Protein AF-A0A1V4DG07-F1 (afdb_monomer_lite)

Structure (mmCIF, N/CA/C/O backbone):
data_AF-A0A1V4DG07-F1
#
_entry.id   AF-A0A1V4DG07-F1
#
loop_
_atom_site.group_PDB
_atom_site.id
_atom_site.type_symbol
_atom_site.label_atom_id
_atom_site.label_alt_id
_atom_site.label_comp_id
_atom_site.label_asym_id
_atom_site.label_entity_id
_atom_site.label_seq_id
_atom_site.pdbx_PDB_ins_code
_atom_site.Cartn_x
_atom_site.Cartn_y
_atom_site.Cartn_z
_atom_site.occupancy
_atom_site.B_iso_or_equiv
_atom_site.auth_seq_id
_atom_site.auth_comp_id
_atom_site.auth_asym_id
_atom_site.auth_atom_id
_atom_site.pdbx_PDB_model_num
ATOM 1 N N . MET A 1 1 ? -14.907 -7.264 11.188 1.00 63.88 1 MET A N 1
ATOM 2 C CA . MET A 1 1 ? -14.166 -6.086 11.716 1.00 63.88 1 MET A CA 1
ATOM 3 C C . MET A 1 1 ? -12.711 -6.348 12.116 1.00 63.88 1 MET A C 1
ATOM 5 O O . MET A 1 1 ? -11.818 -5.855 11.440 1.00 63.88 1 MET A O 1
ATOM 9 N N . LYS A 1 2 ? -12.408 -7.077 13.212 1.00 70.38 2 LYS A N 1
ATOM 10 C CA . LYS A 1 2 ? -11.002 -7.304 13.634 1.00 70.38 2 LYS A CA 1
ATOM 11 C C . LYS A 1 2 ? -10.186 -8.034 12.560 1.00 70.38 2 LYS A C 1
ATOM 13 O O . LYS A 1 2 ? -9.055 -7.637 12.318 1.00 70.38 2 LYS A O 1
ATOM 18 N N . SER A 1 3 ? -10.772 -9.053 11.930 1.00 82.81 3 SER A N 1
ATOM 19 C CA . SER A 1 3 ? -10.177 -9.803 10.818 1.00 82.81 3 SER A CA 1
ATOM 20 C C . SER A 1 3 ? -9.925 -8.917 9.598 1.00 82.81 3 SER A C 1
ATOM 22 O O . SER A 1 3 ? -8.799 -8.878 9.126 1.00 82.81 3 SER A O 1
ATOM 24 N N . GLU A 1 4 ? -10.925 -8.152 9.152 1.00 87.00 4 GLU A N 1
ATOM 25 C CA . GLU A 1 4 ? -10.823 -7.229 8.006 1.00 87.00 4 GLU A CA 1
ATOM 26 C C . GLU A 1 4 ? -9.707 -6.197 8.172 1.00 87.00 4 GLU A C 1
ATOM 28 O O . GLU A 1 4 ? -8.925 -5.984 7.255 1.00 87.00 4 GLU A O 1
ATOM 33 N N . TYR A 1 5 ? -9.561 -5.608 9.363 1.00 92.94 5 TYR A N 1
ATOM 34 C CA . TYR A 1 5 ? -8.452 -4.693 9.643 1.00 92.94 5 TYR A CA 1
ATOM 35 C C . TYR A 1 5 ? -7.084 -5.350 9.398 1.00 92.94 5 TYR A C 1
ATOM 37 O O . TYR A 1 5 ? -6.208 -4.762 8.767 1.00 92.94 5 TYR A O 1
ATOM 45 N N . PHE A 1 6 ? -6.897 -6.585 9.874 1.00 93.06 6 PHE A N 1
ATOM 46 C CA . PHE A 1 6 ? -5.656 -7.325 9.645 1.00 93.06 6 PHE A CA 1
ATOM 47 C C . PHE A 1 6 ? -5.517 -7.808 8.197 1.00 93.06 6 PHE A C 1
ATOM 49 O O . PHE A 1 6 ? -4.395 -7.859 7.705 1.00 93.06 6 PHE A O 1
ATOM 56 N N . GLN A 1 7 ? -6.620 -8.099 7.499 1.00 94.06 7 GLN A N 1
ATOM 57 C CA . GLN A 1 7 ? -6.617 -8.411 6.067 1.00 94.06 7 GLN A CA 1
ATOM 58 C C . GLN A 1 7 ? -6.153 -7.210 5.239 1.00 94.06 7 GLN A C 1
ATOM 60 O O . GLN A 1 7 ? -5.290 -7.382 4.386 1.00 94.06 7 GLN A O 1
ATOM 65 N N . ILE A 1 8 ? -6.635 -5.997 5.539 1.00 95.38 8 ILE A N 1
ATOM 66 C CA . ILE A 1 8 ? -6.165 -4.758 4.898 1.00 95.38 8 ILE A CA 1
ATOM 67 C C . ILE A 1 8 ? -4.659 -4.604 5.113 1.00 95.38 8 ILE A C 1
ATOM 69 O O . ILE A 1 8 ? -3.927 -4.407 4.151 1.00 95.38 8 ILE A O 1
ATOM 73 N N . ILE A 1 9 ? -4.172 -4.745 6.352 1.00 96.06 9 ILE A N 1
ATOM 74 C CA . ILE A 1 9 ? -2.732 -4.630 6.639 1.00 96.06 9 ILE A CA 1
ATOM 75 C C . ILE A 1 9 ? -1.930 -5.697 5.890 1.00 96.06 9 ILE A C 1
ATOM 77 O O . ILE A 1 9 ? -0.897 -5.384 5.306 1.00 96.06 9 ILE A O 1
ATOM 81 N N . PHE A 1 10 ? -2.393 -6.946 5.896 1.00 95.88 10 PHE A N 1
ATOM 82 C CA . PHE A 1 10 ? -1.723 -8.046 5.211 1.00 95.88 10 PHE A CA 1
ATOM 83 C C . PHE A 1 10 ? -1.643 -7.809 3.698 1.00 95.88 10 PHE A C 1
ATOM 85 O O . PHE A 1 10 ? -0.561 -7.919 3.122 1.00 95.88 10 PHE A O 1
ATOM 92 N N . LEU A 1 11 ? -2.756 -7.420 3.067 1.00 95.69 11 LEU A N 1
ATOM 93 C CA . LEU A 1 11 ? -2.799 -7.089 1.643 1.00 95.69 11 LEU A CA 1
ATOM 94 C C . LEU A 1 11 ? -1.905 -5.891 1.318 1.00 95.69 11 LEU A C 1
ATOM 96 O O . LEU A 1 11 ? -1.203 -5.927 0.314 1.00 95.69 11 LEU A O 1
ATOM 100 N N . THR A 1 12 ? -1.859 -4.873 2.179 1.00 96.44 12 THR A N 1
ATOM 101 C CA . THR A 1 12 ? -0.953 -3.727 2.021 1.00 96.44 12 THR A CA 1
ATOM 102 C C . THR A 1 12 ? 0.514 -4.142 2.118 1.00 96.44 12 THR A C 1
ATOM 104 O O . THR A 1 12 ? 1.319 -3.697 1.307 1.00 96.44 12 THR A O 1
ATOM 107 N N . ILE A 1 13 ? 0.885 -5.016 3.060 1.00 96.50 13 ILE A N 1
ATOM 108 C CA . ILE A 1 13 ? 2.255 -5.548 3.167 1.00 96.50 13 ILE A CA 1
ATOM 109 C C . ILE A 1 13 ? 2.621 -6.332 1.905 1.00 96.50 13 ILE A C 1
ATOM 111 O O . ILE A 1 13 ? 3.699 -6.126 1.349 1.00 96.50 13 ILE A O 1
ATOM 115 N N . LEU A 1 14 ? 1.721 -7.196 1.430 1.00 96.00 14 LEU A N 1
ATOM 116 C CA . LEU A 1 14 ? 1.927 -7.965 0.207 1.00 96.00 14 LEU A CA 1
ATOM 117 C C . LEU A 1 14 ? 2.047 -7.048 -1.017 1.00 96.00 14 LEU A C 1
ATOM 119 O O . LEU A 1 14 ? 2.955 -7.222 -1.822 1.00 96.00 14 LEU A O 1
ATOM 123 N N . TYR A 1 15 ? 1.186 -6.035 -1.126 1.00 94.94 15 TYR A N 1
ATOM 124 C CA . TYR A 1 15 ? 1.252 -5.029 -2.185 1.00 94.94 15 TYR A CA 1
ATOM 125 C C . TYR A 1 15 ? 2.599 -4.315 -2.185 1.00 94.94 15 TYR A C 1
ATOM 127 O O . TYR A 1 15 ? 3.227 -4.153 -3.226 1.00 94.94 15 TYR A O 1
ATOM 135 N N . ASN A 1 16 ? 3.077 -3.952 -0.998 1.00 95.06 16 ASN A N 1
ATOM 136 C CA . ASN A 1 16 ? 4.340 -3.259 -0.834 1.00 95.06 16 ASN A CA 1
ATOM 137 C C . ASN A 1 16 ? 5.546 -4.135 -1.225 1.00 95.06 16 ASN A C 1
ATOM 139 O O . ASN A 1 16 ? 6.492 -3.643 -1.833 1.00 95.06 16 ASN A O 1
ATOM 143 N N . LEU A 1 17 ? 5.493 -5.444 -0.946 1.00 94.62 17 LEU A N 1
ATOM 144 C CA . LEU A 1 17 ? 6.495 -6.406 -1.423 1.00 94.62 17 LEU A CA 1
ATOM 145 C C . LEU A 1 17 ? 6.494 -6.520 -2.950 1.00 94.62 17 LEU A C 1
ATOM 147 O O . LEU A 1 17 ? 7.558 -6.473 -3.559 1.00 94.62 17 LEU A O 1
ATOM 151 N N . ILE A 1 18 ? 5.315 -6.619 -3.571 1.00 92.31 18 ILE A N 1
ATOM 152 C CA . ILE A 1 18 ? 5.180 -6.648 -5.035 1.00 92.31 18 ILE A CA 1
ATOM 153 C C . ILE A 1 18 ? 5.758 -5.370 -5.646 1.00 92.31 18 ILE A C 1
ATOM 155 O O . ILE A 1 18 ? 6.524 -5.442 -6.603 1.00 92.31 18 ILE A O 1
ATOM 159 N N . TYR A 1 19 ? 5.430 -4.209 -5.079 1.00 90.25 19 TYR A N 1
ATOM 160 C CA . TYR A 1 19 ? 5.909 -2.921 -5.572 1.00 90.25 19 TYR A CA 1
ATOM 161 C C . TYR A 1 19 ? 7.427 -2.767 -5.403 1.00 90.25 19 TYR A C 1
ATOM 163 O O . TYR A 1 19 ? 8.104 -2.261 -6.295 1.00 90.25 19 TYR A O 1
ATOM 171 N N . LEU A 1 20 ? 7.989 -3.259 -4.294 1.00 91.12 20 LEU A N 1
ATOM 172 C CA . LEU A 1 20 ? 9.436 -3.311 -4.089 1.00 91.12 20 LEU A CA 1
ATOM 173 C C . LEU A 1 20 ? 10.118 -4.223 -5.116 1.00 91.12 20 LEU A C 1
ATOM 175 O O . LEU A 1 20 ? 11.123 -3.828 -5.702 1.00 91.12 20 LEU A O 1
ATOM 179 N N . CYS A 1 21 ? 9.567 -5.413 -5.372 1.00 88.69 21 CYS A N 1
ATOM 180 C CA . CYS A 1 21 ? 10.057 -6.283 -6.438 1.00 88.69 21 CYS A CA 1
ATOM 181 C C . CYS A 1 21 ? 10.008 -5.564 -7.790 1.00 88.69 21 CYS A C 1
ATOM 183 O O . CYS A 1 21 ? 11.010 -5.559 -8.497 1.00 88.69 21 CYS A O 1
ATOM 185 N N . ALA A 1 22 ? 8.903 -4.890 -8.114 1.00 86.62 22 ALA A N 1
ATOM 186 C CA . ALA A 1 22 ? 8.773 -4.133 -9.354 1.00 86.62 22 ALA A CA 1
ATOM 187 C C . ALA A 1 22 ? 9.861 -3.053 -9.497 1.00 86.62 22 ALA A C 1
ATOM 189 O O . ALA A 1 22 ? 10.451 -2.934 -10.565 1.00 86.62 22 ALA A O 1
ATOM 190 N N . LEU A 1 23 ? 10.186 -2.324 -8.423 1.00 84.38 23 LEU A N 1
ATOM 191 C CA . LEU A 1 23 ? 11.276 -1.339 -8.408 1.00 84.38 23 LEU A CA 1
ATOM 192 C C . LEU A 1 23 ? 12.657 -1.980 -8.628 1.00 84.38 23 LEU A C 1
ATOM 194 O O . LEU A 1 23 ? 13.460 -1.480 -9.417 1.00 84.38 23 LEU A O 1
ATOM 198 N N . ILE A 1 24 ? 12.921 -3.116 -7.977 1.00 83.25 24 ILE A N 1
ATOM 199 C CA . ILE A 1 24 ? 14.178 -3.862 -8.143 1.00 83.25 24 ILE A CA 1
ATOM 200 C C . ILE A 1 24 ? 14.314 -4.358 -9.587 1.00 83.25 24 ILE A C 1
ATOM 202 O O . ILE A 1 24 ? 15.367 -4.205 -10.197 1.00 83.25 24 ILE A O 1
ATOM 206 N N . PHE A 1 25 ? 13.248 -4.903 -10.175 1.00 79.81 25 PHE A N 1
ATOM 207 C CA . PHE A 1 25 ? 13.280 -5.354 -11.565 1.00 79.81 25 PHE A CA 1
ATOM 208 C C . PHE A 1 25 ? 13.346 -4.186 -12.556 1.00 79.81 25 PHE A C 1
ATOM 210 O O . PHE A 1 25 ? 14.020 -4.312 -13.575 1.00 79.81 25 PHE A O 1
ATOM 217 N N . ALA A 1 26 ? 12.743 -3.033 -12.249 1.00 75.56 26 ALA A N 1
ATOM 218 C CA . ALA A 1 26 ? 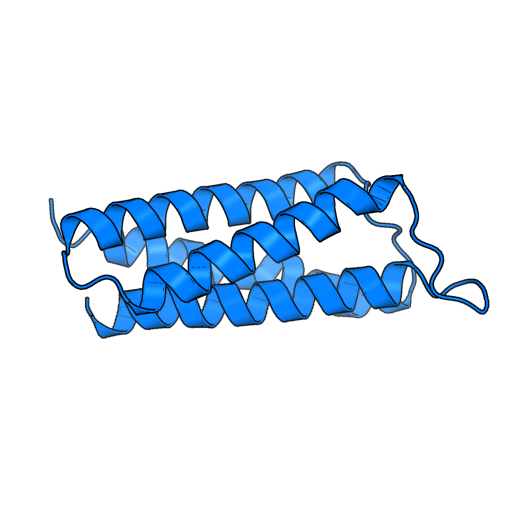12.791 -1.830 -13.084 1.00 75.56 26 ALA A CA 1
ATOM 219 C C . ALA A 1 26 ? 14.199 -1.208 -13.204 1.00 75.56 26 ALA A C 1
ATOM 221 O O . ALA A 1 26 ? 14.473 -0.514 -14.181 1.00 75.56 26 ALA A O 1
ATOM 222 N N . THR A 1 27 ? 15.108 -1.455 -12.252 1.00 68.75 27 THR A N 1
ATOM 223 C CA . THR A 1 27 ? 16.502 -0.954 -12.295 1.00 68.75 27 THR A CA 1
ATOM 224 C C . THR A 1 27 ? 17.467 -1.841 -13.100 1.00 68.75 27 THR A C 1
ATOM 226 O O . THR A 1 27 ? 18.575 -1.411 -13.409 1.00 68.75 27 THR A O 1
ATOM 229 N N . GLY A 1 28 ? 17.064 -3.057 -13.489 1.00 53.91 28 GLY A N 1
ATOM 230 C CA . GLY A 1 28 ? 17.973 -4.129 -13.924 1.00 53.91 28 GLY A CA 1
ATOM 231 C C . GLY A 1 28 ? 18.438 -4.171 -15.390 1.00 53.91 28 GLY A C 1
ATOM 232 O O . GLY A 1 28 ? 18.766 -5.260 -15.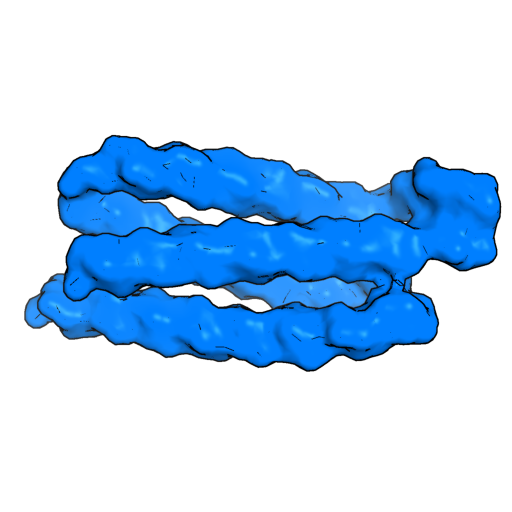851 1.00 53.91 28 GLY A O 1
ATOM 233 N N . HIS A 1 29 ? 18.463 -3.068 -16.151 1.00 51.69 29 HIS A N 1
ATOM 234 C CA . HIS A 1 29 ? 18.946 -3.113 -17.552 1.00 51.69 29 HIS A CA 1
ATOM 235 C C . HIS A 1 29 ? 20.480 -2.978 -17.697 1.00 51.69 29 HIS A C 1
ATOM 237 O O . HIS A 1 29 ? 21.029 -3.284 -18.750 1.00 51.69 29 HIS A O 1
ATOM 243 N N . GLU A 1 30 ? 21.191 -2.590 -16.635 1.00 47.47 30 GLU A N 1
ATOM 244 C CA . GLU A 1 30 ? 22.660 -2.533 -16.583 1.00 47.47 30 GLU A CA 1
ATOM 245 C C . GLU A 1 30 ? 23.157 -3.373 -15.389 1.00 47.47 30 GLU A C 1
ATOM 247 O O . GLU A 1 30 ? 22.472 -3.477 -14.373 1.00 47.47 30 GLU A O 1
ATOM 252 N N . ILE A 1 31 ? 24.328 -4.014 -15.494 1.00 40.22 31 ILE A N 1
ATOM 253 C CA . ILE A 1 31 ? 24.911 -4.847 -14.425 1.00 40.22 31 ILE A CA 1
ATOM 254 C C . ILE A 1 31 ? 25.206 -3.963 -13.196 1.00 40.22 31 ILE A C 1
ATOM 256 O O . ILE A 1 31 ? 26.240 -3.303 -13.130 1.00 40.22 31 ILE A O 1
ATOM 260 N N . GLY A 1 32 ? 24.287 -3.940 -12.227 1.00 47.75 32 GLY A N 1
ATOM 261 C CA . GLY A 1 32 ? 24.419 -3.219 -10.957 1.00 47.75 32 GLY A CA 1
ATOM 262 C C . GLY A 1 32 ? 23.086 -2.666 -10.443 1.00 47.75 32 GLY A C 1
ATOM 263 O O . GLY A 1 32 ? 22.210 -2.301 -11.219 1.00 47.75 32 GLY A O 1
ATOM 264 N N . VAL A 1 33 ? 22.927 -2.568 -9.117 1.00 50.00 33 VAL A N 1
ATOM 265 C CA . VAL A 1 33 ? 21.797 -1.845 -8.504 1.00 50.00 33 VAL A CA 1
ATOM 266 C C . VAL A 1 33 ? 22.054 -0.350 -8.674 1.00 50.00 33 VAL A C 1
ATOM 268 O O . VAL A 1 33 ? 22.637 0.303 -7.807 1.00 50.00 33 VAL A O 1
ATOM 271 N N . LYS A 1 34 ? 21.683 0.200 -9.828 1.00 53.03 34 LYS A N 1
ATOM 272 C CA . LYS A 1 34 ? 21.728 1.642 -10.056 1.00 53.03 34 LYS A CA 1
ATOM 273 C C . LYS A 1 34 ? 20.432 2.229 -9.513 1.00 53.03 34 LYS A C 1
ATOM 275 O O . LYS A 1 34 ? 19.364 2.037 -10.087 1.00 53.03 34 LYS A O 1
ATOM 280 N N . PHE A 1 35 ? 20.526 2.921 -8.382 1.00 55.09 35 PHE A N 1
ATOM 281 C CA . PHE A 1 35 ? 19.425 3.738 -7.887 1.00 55.09 35 PHE A CA 1
ATOM 282 C C . PHE A 1 35 ? 19.182 4.869 -8.888 1.00 55.09 35 PHE A C 1
ATOM 284 O O . PHE A 1 35 ? 19.931 5.844 -8.925 1.00 55.09 35 PHE A O 1
ATOM 291 N N . ASP A 1 36 ? 18.157 4.726 -9.723 1.00 64.12 36 ASP A N 1
ATOM 292 C CA . ASP A 1 36 ? 17.659 5.839 -10.518 1.00 64.12 36 ASP A CA 1
ATOM 293 C C . ASP A 1 36 ? 17.038 6.865 -9.558 1.00 64.12 36 ASP A C 1
ATOM 295 O O . ASP A 1 36 ? 16.142 6.539 -8.772 1.00 64.12 36 ASP A O 1
ATOM 299 N N . GLY A 1 37 ? 17.527 8.107 -9.598 1.00 62.97 37 GLY A N 1
ATOM 300 C CA . GLY A 1 37 ? 17.009 9.200 -8.773 1.00 62.97 37 GLY A CA 1
ATOM 301 C C . GLY A 1 37 ? 15.509 9.426 -8.979 1.00 62.97 37 GLY A C 1
ATOM 302 O O . GLY A 1 37 ? 14.816 9.817 -8.040 1.00 62.97 37 GLY A O 1
ATOM 303 N N . ASN A 1 38 ? 14.984 9.072 -10.155 1.00 74.75 38 ASN A N 1
ATOM 304 C CA . ASN A 1 38 ? 13.556 9.144 -10.461 1.00 74.75 38 ASN A CA 1
ATOM 305 C C . ASN A 1 38 ? 12.718 8.129 -9.665 1.00 74.75 38 ASN A C 1
ATOM 307 O O . ASN A 1 38 ? 11.535 8.359 -9.426 1.00 74.75 38 ASN A O 1
ATOM 311 N N . GLN A 1 39 ? 13.327 7.038 -9.192 1.00 81.19 39 GLN A N 1
ATOM 312 C CA . GLN A 1 39 ? 12.656 5.998 -8.408 1.00 81.19 39 GLN A CA 1
ATOM 313 C C . GLN A 1 39 ? 12.768 6.213 -6.893 1.00 81.19 39 GLN A C 1
ATOM 315 O O . GLN A 1 39 ? 12.070 5.550 -6.123 1.00 81.19 39 GLN A O 1
ATOM 320 N N . LEU A 1 40 ? 13.608 7.151 -6.437 1.00 85.31 40 LEU A N 1
ATOM 321 C CA . LEU A 1 40 ? 13.782 7.464 -5.015 1.00 85.31 40 LEU A CA 1
ATOM 322 C C . LEU A 1 40 ? 12.450 7.739 -4.284 1.00 85.31 40 LEU A C 1
ATOM 324 O O . LEU A 1 40 ? 12.258 7.175 -3.202 1.00 85.31 40 LEU A O 1
ATOM 328 N N . PRO A 1 41 ? 11.495 8.516 -4.843 1.00 89.50 41 PRO A N 1
ATOM 329 C CA . PRO A 1 41 ? 10.200 8.736 -4.196 1.00 89.50 41 PRO A CA 1
ATOM 330 C C . PRO A 1 41 ? 9.423 7.436 -3.953 1.00 89.50 41 PRO A C 1
ATOM 332 O O . PRO A 1 41 ? 8.773 7.281 -2.919 1.00 89.50 41 PRO A O 1
ATOM 335 N N . ALA A 1 42 ? 9.530 6.474 -4.872 1.00 89.38 42 ALA A N 1
ATOM 336 C CA . ALA A 1 42 ? 8.872 5.182 -4.753 1.00 89.38 42 ALA A CA 1
ATOM 337 C C . ALA A 1 42 ? 9.502 4.316 -3.650 1.00 89.38 42 ALA A C 1
ATOM 339 O O . ALA A 1 42 ? 8.772 3.741 -2.843 1.00 89.38 42 ALA A O 1
ATOM 340 N N . TYR A 1 43 ? 10.834 4.290 -3.534 1.00 90.44 43 TYR A N 1
ATOM 341 C CA . TYR A 1 43 ? 11.514 3.612 -2.421 1.00 90.44 43 TYR A CA 1
ATOM 342 C C . TYR A 1 43 ? 11.160 4.223 -1.057 1.00 90.44 43 TYR A C 1
ATOM 344 O O . TYR A 1 43 ? 10.914 3.491 -0.096 1.00 90.44 43 TYR A O 1
ATOM 352 N N . ILE A 1 44 ? 11.082 5.555 -0.965 1.00 92.81 44 ILE A N 1
ATOM 353 C CA . ILE A 1 44 ? 10.662 6.244 0.266 1.00 92.81 44 ILE A CA 1
ATOM 354 C C . ILE A 1 44 ? 9.233 5.838 0.641 1.00 92.81 44 ILE A C 1
ATOM 356 O O . ILE A 1 44 ? 8.973 5.506 1.802 1.00 92.81 44 ILE A O 1
ATOM 360 N N . LEU A 1 45 ? 8.321 5.807 -0.335 1.00 94.44 45 LEU A N 1
ATOM 361 C CA . LEU A 1 45 ? 6.936 5.402 -0.110 1.00 94.44 45 LEU A CA 1
ATOM 362 C C . LEU A 1 45 ? 6.835 3.940 0.357 1.00 94.44 45 LEU A C 1
ATOM 364 O O . LEU A 1 45 ? 6.069 3.653 1.280 1.00 94.44 45 LEU A O 1
ATOM 368 N N . VAL A 1 46 ? 7.655 3.039 -0.199 1.00 94.50 46 VAL A N 1
ATOM 369 C CA . VAL A 1 46 ? 7.777 1.639 0.248 1.00 94.50 46 VAL A CA 1
ATOM 370 C C . VAL A 1 46 ? 8.162 1.550 1.720 1.00 94.50 46 VAL A C 1
ATOM 372 O O . VAL A 1 46 ? 7.457 0.907 2.508 1.00 94.50 46 VAL A O 1
ATOM 375 N N . CYS A 1 47 ? 9.233 2.235 2.120 1.00 95.25 47 CYS A N 1
ATOM 376 C CA . CYS A 1 47 ? 9.696 2.256 3.507 1.00 95.25 47 CYS A CA 1
ATOM 377 C C . CYS A 1 47 ? 8.635 2.828 4.458 1.00 95.25 47 CYS A C 1
ATOM 379 O O . CYS A 1 47 ? 8.349 2.239 5.505 1.00 95.25 47 CYS A O 1
ATOM 381 N N . MET A 1 48 ? 8.009 3.943 4.073 1.00 96.06 48 MET A N 1
ATOM 382 C CA . MET A 1 48 ? 6.959 4.592 4.856 1.00 96.06 48 MET A CA 1
ATOM 383 C C . MET A 1 48 ? 5.751 3.668 5.053 1.00 96.06 48 MET A C 1
ATOM 385 O O . MET A 1 48 ? 5.255 3.517 6.172 1.00 96.06 48 MET A O 1
ATOM 389 N N . THR A 1 49 ? 5.310 2.993 3.991 1.00 96.19 49 THR A N 1
ATOM 390 C CA . THR A 1 49 ? 4.153 2.093 4.038 1.00 96.19 49 THR A CA 1
ATOM 391 C C . THR A 1 49 ? 4.442 0.835 4.853 1.00 96.19 49 THR A C 1
ATOM 393 O O . THR A 1 49 ? 3.573 0.395 5.613 1.00 96.19 49 THR A O 1
ATOM 396 N N . PHE A 1 50 ? 5.661 0.283 4.794 1.00 96.44 50 PHE A N 1
ATOM 397 C CA . PHE A 1 50 ? 6.058 -0.815 5.681 1.00 96.44 50 PHE A CA 1
ATOM 398 C C . PHE A 1 50 ? 6.017 -0.378 7.141 1.00 96.44 50 PHE A C 1
ATOM 400 O O . PHE A 1 50 ? 5.378 -1.040 7.960 1.00 96.44 50 PHE A O 1
ATOM 407 N N . PHE A 1 51 ? 6.635 0.759 7.464 1.00 96.88 51 PHE A N 1
ATOM 408 C CA . PHE A 1 51 ? 6.673 1.284 8.826 1.00 96.88 51 PHE A CA 1
ATOM 409 C C . PHE A 1 51 ? 5.265 1.491 9.404 1.00 96.88 51 PHE A C 1
ATOM 411 O O . PHE A 1 51 ? 4.952 1.009 10.496 1.00 96.88 51 PHE A O 1
ATOM 418 N N . ILE A 1 52 ? 4.379 2.126 8.633 1.00 95.75 52 ILE A N 1
ATOM 419 C CA . ILE A 1 52 ? 2.979 2.352 9.015 1.00 95.75 52 ILE A CA 1
ATOM 420 C C . ILE A 1 52 ? 2.231 1.024 9.183 1.00 95.75 52 ILE A C 1
ATOM 422 O O . ILE A 1 52 ? 1.488 0.864 10.156 1.00 95.75 52 ILE A O 1
ATOM 426 N N . SER A 1 53 ? 2.452 0.048 8.300 1.00 95.06 53 SER A N 1
ATOM 427 C CA . SER A 1 53 ? 1.828 -1.278 8.395 1.00 95.06 53 SER A CA 1
ATOM 428 C C . SER A 1 53 ? 2.255 -2.020 9.667 1.00 95.06 53 SER A C 1
ATOM 430 O O . SER A 1 53 ? 1.406 -2.552 10.382 1.00 95.06 53 SER A O 1
ATOM 432 N N . PHE A 1 54 ? 3.543 -1.983 10.026 1.00 95.00 54 PHE A N 1
ATOM 433 C CA . PHE A 1 54 ? 4.045 -2.614 11.252 1.00 95.00 54 PHE A CA 1
ATOM 434 C C . PHE A 1 54 ? 3.528 -1.939 12.527 1.00 95.00 54 PHE A C 1
ATOM 436 O O . PHE A 1 54 ? 3.150 -2.631 13.477 1.00 95.00 54 PHE A O 1
ATOM 443 N N . ILE A 1 55 ? 3.444 -0.604 12.555 1.00 94.94 55 ILE A N 1
ATOM 444 C CA . ILE A 1 55 ? 2.818 0.119 13.674 1.00 94.94 55 ILE A CA 1
ATOM 445 C C . ILE A 1 55 ? 1.340 -0.265 13.797 1.00 94.94 55 ILE A C 1
ATOM 447 O O . ILE A 1 55 ? 0.852 -0.514 14.903 1.00 94.94 55 ILE A O 1
ATOM 451 N N . SER A 1 56 ? 0.640 -0.367 12.665 1.00 93.81 56 SER A N 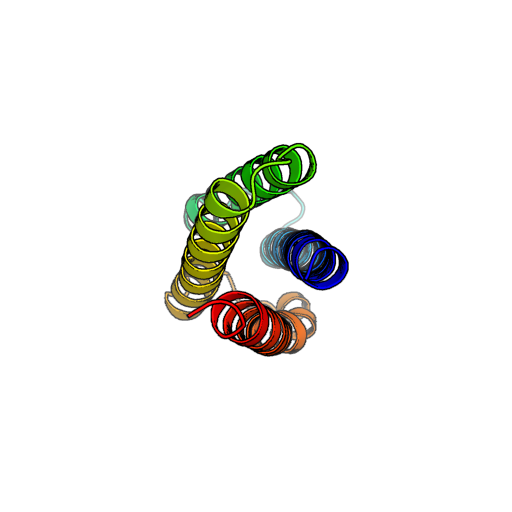1
ATOM 452 C CA . SER A 1 56 ? -0.789 -0.690 12.608 1.00 93.81 56 SER A CA 1
ATOM 453 C C . SER A 1 56 ? -1.123 -2.027 13.276 1.00 93.81 56 SER A C 1
ATOM 455 O O . SER A 1 56 ? -2.183 -2.144 13.900 1.00 93.81 56 SER A O 1
ATOM 457 N N . LEU A 1 57 ? -0.213 -3.008 13.244 1.00 93.38 57 LEU A N 1
ATOM 458 C CA . LEU A 1 57 ? -0.396 -4.307 13.904 1.00 93.38 57 LEU A CA 1
ATOM 459 C C . LEU A 1 57 ? -0.534 -4.201 15.432 1.00 93.38 57 LEU A C 1
ATOM 461 O O . LEU A 1 57 ? -1.222 -5.018 16.046 1.00 93.38 57 LEU A O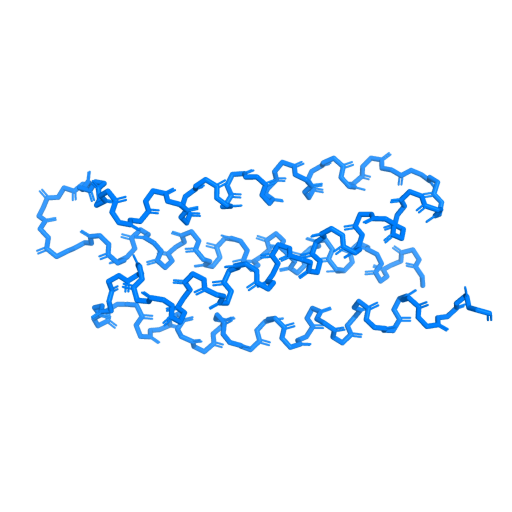 1
ATOM 465 N N . ARG A 1 58 ? 0.079 -3.191 16.066 1.00 93.12 58 ARG A N 1
ATOM 466 C CA . ARG A 1 58 ? 0.070 -3.028 17.534 1.00 93.12 58 ARG A CA 1
ATOM 467 C C . ARG A 1 58 ? -1.124 -2.231 18.064 1.00 93.12 58 ARG A C 1
ATOM 469 O O . ARG A 1 58 ? -1.321 -2.145 19.278 1.00 93.12 58 ARG A O 1
ATOM 476 N N . ILE A 1 59 ? -1.941 -1.645 17.191 1.00 92.31 59 ILE A N 1
ATOM 477 C CA . ILE A 1 59 ? -3.029 -0.751 17.600 1.00 92.31 59 ILE A CA 1
ATOM 478 C C . ILE A 1 59 ? -4.240 -1.549 18.092 1.00 92.31 59 ILE A C 1
ATOM 480 O O . ILE A 1 59 ? -4.807 -2.384 17.382 1.00 92.31 59 ILE A O 1
ATOM 484 N N . LYS A 1 60 ? -4.693 -1.239 19.311 1.00 88.94 60 LYS A N 1
ATOM 485 C CA . LYS A 1 60 ? -5.864 -1.876 19.940 1.00 88.94 60 LYS A CA 1
ATOM 486 C C . LYS A 1 60 ? -7.153 -1.048 19.847 1.00 88.94 60 LYS A C 1
ATOM 488 O O . LYS A 1 60 ? -8.226 -1.633 19.788 1.00 88.94 60 LYS A O 1
ATOM 493 N N . SER A 1 61 ? -7.053 0.284 19.809 1.00 91.50 61 SER A N 1
ATOM 494 C CA . SER A 1 61 ? -8.217 1.189 19.776 1.00 91.50 61 SER A CA 1
ATOM 495 C C . SER A 1 61 ? -8.872 1.236 18.394 1.00 91.50 61 SER A C 1
ATOM 497 O O . SER A 1 61 ? -8.184 1.463 17.400 1.00 91.50 61 SER A O 1
ATOM 499 N N . ILE A 1 62 ? -10.199 1.080 18.338 1.00 88.50 62 ILE A N 1
ATOM 500 C CA . ILE A 1 62 ? -10.974 1.065 17.088 1.00 88.50 62 ILE A CA 1
ATOM 501 C C . ILE A 1 62 ? -10.870 2.386 16.310 1.00 88.50 62 ILE A C 1
ATOM 503 O O . ILE A 1 62 ? -10.632 2.371 15.104 1.00 88.50 62 ILE A O 1
ATOM 507 N N . GLN A 1 63 ? -10.921 3.530 17.002 1.00 90.69 63 GLN A N 1
ATOM 508 C CA . GLN A 1 63 ? -10.794 4.854 16.381 1.00 90.69 63 GLN A CA 1
ATOM 509 C C . GLN A 1 63 ? -9.426 5.026 15.707 1.00 90.69 63 GLN A C 1
ATOM 511 O O . GLN A 1 63 ? -9.339 5.460 14.558 1.00 90.69 63 GLN A O 1
ATOM 516 N N . LYS A 1 64 ? -8.350 4.601 16.384 1.00 92.56 64 LYS A N 1
ATOM 517 C CA . LYS A 1 64 ? -6.993 4.633 15.816 1.00 92.56 64 LYS A CA 1
ATOM 518 C C . LYS A 1 64 ? -6.852 3.687 14.622 1.00 92.56 64 LYS A C 1
ATOM 520 O O . LYS A 1 64 ? -6.177 4.034 13.663 1.00 92.56 64 LYS A O 1
ATOM 525 N N . ARG A 1 65 ? -7.519 2.527 14.634 1.00 93.31 65 ARG A N 1
ATOM 526 C CA . ARG A 1 65 ? -7.538 1.600 13.488 1.00 93.31 65 ARG A CA 1
ATOM 527 C C . ARG A 1 65 ? -8.207 2.210 12.261 1.00 93.31 65 ARG A C 1
ATOM 529 O O . ARG A 1 65 ? -7.653 2.100 11.175 1.00 93.31 65 ARG A O 1
ATOM 536 N N . LYS A 1 66 ? -9.345 2.896 12.430 1.00 92.06 66 LYS A N 1
ATOM 537 C CA . LYS A 1 66 ? -10.000 3.634 11.333 1.00 92.06 66 LYS A CA 1
ATOM 538 C C . LYS A 1 66 ? -9.070 4.692 10.739 1.00 92.06 66 LYS A C 1
ATOM 540 O O . LYS A 1 66 ? -8.963 4.787 9.521 1.00 92.06 66 LYS A O 1
ATOM 545 N N . LEU A 1 67 ? -8.363 5.444 11.587 1.00 94.50 67 LEU A N 1
ATOM 546 C CA . LEU A 1 67 ? -7.372 6.417 11.125 1.00 94.50 67 LEU A CA 1
ATOM 547 C C . LEU A 1 67 ? -6.251 5.745 10.316 1.00 94.50 67 LEU A C 1
ATOM 549 O O . LEU A 1 67 ? -5.952 6.208 9.220 1.00 94.50 67 LEU A O 1
ATOM 553 N N . MET A 1 68 ? -5.681 4.634 10.799 1.00 95.12 68 MET A N 1
ATOM 554 C CA . MET A 1 68 ? -4.641 3.915 10.049 1.00 95.12 68 MET A CA 1
ATOM 555 C C . MET A 1 68 ? -5.138 3.395 8.706 1.00 95.12 68 MET A C 1
ATOM 557 O O . MET A 1 68 ? -4.422 3.493 7.719 1.00 95.12 68 MET A O 1
ATOM 561 N N . VAL A 1 69 ? -6.363 2.871 8.648 1.00 94.94 69 VAL A N 1
ATOM 562 C CA . VAL A 1 69 ? -6.967 2.391 7.400 1.00 94.94 69 VAL A CA 1
ATOM 563 C C . VAL A 1 69 ? -7.112 3.530 6.384 1.00 94.94 69 VAL A C 1
ATOM 565 O O . VAL A 1 69 ? -6.779 3.346 5.215 1.00 94.94 69 VAL A O 1
ATOM 568 N N . LYS A 1 70 ? -7.515 4.730 6.825 1.00 95.44 70 LYS A N 1
ATOM 569 C CA . LYS A 1 70 ? -7.546 5.926 5.965 1.00 95.44 70 LYS A CA 1
ATOM 570 C C . LYS A 1 70 ? -6.147 6.317 5.479 1.00 95.44 70 LYS A C 1
ATOM 572 O O . LYS A 1 70 ? -5.978 6.577 4.293 1.00 95.44 70 LYS A O 1
ATOM 577 N N . ILE A 1 71 ? -5.148 6.311 6.368 1.00 96.62 71 ILE A N 1
ATOM 578 C CA . ILE A 1 71 ? -3.747 6.593 6.010 1.00 96.62 71 ILE A CA 1
ATOM 579 C C . ILE A 1 71 ? -3.242 5.581 4.973 1.00 96.62 71 ILE A C 1
ATOM 581 O O . ILE A 1 71 ? -2.672 5.983 3.965 1.00 96.62 71 ILE A O 1
ATOM 585 N N . ILE A 1 72 ? -3.496 4.286 5.179 1.00 96.31 72 ILE A N 1
ATOM 586 C CA . ILE A 1 72 ? -3.162 3.227 4.218 1.00 96.31 72 ILE A CA 1
ATOM 587 C C . ILE A 1 72 ? -3.822 3.510 2.866 1.00 96.31 72 ILE A C 1
ATOM 589 O O . ILE A 1 72 ? -3.135 3.473 1.852 1.00 96.31 72 ILE A O 1
ATOM 593 N N . GLY A 1 73 ? -5.111 3.858 2.841 1.00 96.38 73 GLY A N 1
ATOM 594 C CA . GLY A 1 73 ? -5.805 4.223 1.604 1.00 96.38 73 GLY A CA 1
ATOM 595 C C . GLY A 1 73 ? -5.112 5.360 0.848 1.00 96.38 73 GLY A C 1
ATOM 596 O O . GLY A 1 73 ? -4.881 5.242 -0.352 1.00 96.38 73 GLY A O 1
ATOM 597 N N . VAL A 1 74 ? -4.698 6.420 1.550 1.00 96.94 74 VAL A N 1
ATOM 598 C CA . VAL A 1 74 ? -3.936 7.534 0.956 1.00 96.94 74 VAL A CA 1
ATOM 599 C C . VAL A 1 74 ? -2.590 7.063 0.397 1.00 96.94 74 VAL A C 1
ATOM 601 O O . VAL A 1 74 ? -2.231 7.448 -0.713 1.00 96.94 74 VAL A O 1
ATOM 604 N N . LEU A 1 75 ? -1.857 6.204 1.111 1.00 96.50 75 LEU A N 1
ATOM 605 C CA . LEU A 1 75 ? -0.581 5.665 0.623 1.00 96.50 75 LEU A CA 1
ATOM 606 C C . LEU A 1 75 ? -0.770 4.844 -0.658 1.00 96.50 75 LEU A C 1
ATOM 608 O O . LEU A 1 75 ? 0.002 5.010 -1.596 1.00 96.50 75 LEU A O 1
ATOM 612 N N . ILE A 1 76 ? -1.818 4.015 -0.735 1.00 95.12 76 ILE A N 1
ATOM 613 C CA . ILE A 1 76 ? -2.157 3.253 -1.948 1.00 95.12 76 ILE A CA 1
ATOM 614 C C . ILE A 1 76 ? -2.460 4.187 -3.129 1.00 95.12 76 ILE A C 1
ATOM 616 O O . ILE A 1 76 ? -1.986 3.936 -4.236 1.00 95.12 76 ILE A O 1
ATOM 620 N N . ILE A 1 77 ? -3.168 5.298 -2.901 1.00 95.44 77 ILE A N 1
ATOM 621 C CA . ILE A 1 77 ? -3.382 6.328 -3.933 1.00 95.44 77 ILE A CA 1
ATOM 622 C C . ILE A 1 77 ? -2.045 6.931 -4.387 1.00 95.44 77 ILE A C 1
ATOM 624 O O . ILE A 1 77 ? -1.837 7.108 -5.586 1.00 95.44 77 ILE A O 1
ATOM 628 N N . LEU A 1 78 ? -1.117 7.203 -3.463 1.00 94.44 78 LEU A N 1
ATOM 629 C CA . LEU A 1 78 ? 0.210 7.722 -3.805 1.00 94.44 78 LEU A CA 1
ATOM 630 C C . LEU A 1 78 ? 1.032 6.733 -4.643 1.00 94.44 78 LEU A C 1
ATOM 632 O O . LEU A 1 78 ? 1.724 7.170 -5.559 1.00 94.44 78 LEU A O 1
ATOM 636 N N . TYR A 1 79 ? 0.928 5.421 -4.397 1.00 91.50 79 TYR A N 1
ATOM 637 C CA . TYR A 1 79 ? 1.563 4.419 -5.266 1.00 91.50 79 TYR A CA 1
ATOM 638 C C . TYR A 1 79 ? 1.028 4.495 -6.691 1.00 91.50 79 TYR A C 1
ATOM 640 O O . TYR A 1 79 ? 1.807 4.521 -7.639 1.00 91.50 79 TYR A O 1
ATOM 648 N N . LEU A 1 80 ? -0.296 4.563 -6.847 1.00 91.56 80 LEU A N 1
ATOM 649 C CA . LEU A 1 80 ? -0.913 4.687 -8.166 1.00 91.56 80 LEU A CA 1
ATOM 650 C C . LEU A 1 80 ? -0.493 5.992 -8.852 1.00 91.56 80 LEU A C 1
ATOM 652 O O . LEU A 1 80 ? -0.139 5.976 -10.028 1.00 91.56 80 LEU A O 1
ATOM 656 N N . ALA A 1 81 ? -0.457 7.107 -8.119 1.00 91.12 81 ALA A N 1
ATOM 657 C CA . ALA A 1 81 ? -0.002 8.389 -8.647 1.00 91.12 81 ALA A CA 1
ATOM 658 C C . ALA A 1 81 ? 1.464 8.342 -9.118 1.00 91.12 81 ALA A C 1
ATOM 660 O O . ALA A 1 81 ? 1.762 8.839 -10.202 1.00 91.12 81 ALA A O 1
ATOM 661 N N . LEU A 1 82 ? 2.360 7.709 -8.349 1.00 87.81 82 LEU A N 1
ATOM 662 C CA . LEU A 1 82 ? 3.763 7.508 -8.739 1.00 87.81 82 LEU A CA 1
ATOM 663 C C . LEU A 1 82 ? 3.917 6.585 -9.951 1.00 87.81 82 LEU A C 1
ATOM 665 O O . LEU A 1 82 ? 4.819 6.778 -10.764 1.00 87.81 82 LEU A O 1
ATOM 669 N N . PHE A 1 83 ? 3.053 5.579 -10.077 1.00 84.25 83 PHE A N 1
ATOM 670 C CA . PHE A 1 83 ? 3.035 4.716 -11.251 1.00 84.25 83 PHE A CA 1
ATOM 671 C C . PHE A 1 83 ? 2.632 5.504 -12.507 1.00 84.25 83 PHE A C 1
ATOM 673 O O . PHE A 1 83 ? 3.338 5.473 -13.512 1.00 84.25 83 PHE A O 1
ATOM 680 N N . PHE A 1 84 ? 1.534 6.265 -12.443 1.00 84.62 84 PHE A N 1
ATOM 681 C CA . PHE A 1 84 ? 1.035 7.045 -13.583 1.00 84.62 84 PHE A CA 1
ATOM 682 C C . PHE A 1 84 ? 1.904 8.250 -13.949 1.00 84.62 84 PHE A C 1
ATOM 684 O O . PHE A 1 84 ? 1.879 8.686 -15.097 1.00 84.62 84 PHE A O 1
ATOM 691 N N . SER A 1 85 ? 2.691 8.783 -13.014 1.00 82.69 85 SER A N 1
ATOM 692 C CA . SER A 1 85 ? 3.623 9.878 -13.292 1.00 82.69 85 SER A CA 1
ATOM 693 C C . SER A 1 85 ? 4.875 9.438 -14.061 1.00 82.69 85 SER A C 1
ATOM 695 O O . SER A 1 85 ? 5.759 10.264 -14.286 1.00 82.69 85 SER A O 1
ATOM 697 N N . GLY A 1 86 ? 4.994 8.155 -14.427 1.00 71.88 86 GLY A N 1
ATOM 698 C CA . GLY A 1 86 ? 6.114 7.632 -15.214 1.00 71.88 86 GLY A CA 1
ATOM 699 C C . GLY A 1 86 ? 7.443 7.574 -14.457 1.00 71.88 86 GLY A C 1
ATOM 700 O O . GLY A 1 86 ? 8.489 7.412 -15.075 1.00 71.88 86 GLY A O 1
ATOM 701 N N . HIS A 1 87 ? 7.424 7.703 -13.125 1.00 67.31 87 HIS A N 1
ATOM 702 C CA . HIS A 1 87 ? 8.636 7.633 -12.296 1.00 67.31 87 HIS A CA 1
ATOM 703 C C . HIS A 1 87 ? 9.198 6.206 -12.180 1.00 67.31 87 HIS A C 1
ATOM 705 O O . HIS A 1 87 ? 10.339 6.011 -11.763 1.00 67.31 87 HIS A O 1
ATOM 711 N N . LEU A 1 88 ? 8.408 5.198 -12.555 1.00 66.50 88 LEU A N 1
ATOM 712 C CA . LEU A 1 88 ? 8.874 3.829 -12.723 1.00 66.50 88 LEU A CA 1
ATOM 713 C C . LEU A 1 88 ? 9.280 3.586 -14.176 1.00 66.50 88 LEU A C 1
ATOM 715 O O . LEU A 1 88 ? 8.452 3.678 -15.080 1.00 66.50 88 LEU A O 1
ATOM 719 N N . SER A 1 89 ? 10.537 3.196 -14.375 1.00 65.25 89 SER A N 1
ATOM 720 C CA . SER A 1 89 ? 11.017 2.708 -15.668 1.00 65.25 89 SER A CA 1
ATOM 721 C C . SER A 1 89 ? 10.237 1.453 -16.072 1.00 65.25 89 SER A C 1
ATOM 723 O O . SER A 1 89 ? 10.215 0.457 -15.345 1.00 65.25 89 SER A O 1
ATOM 725 N N . THR A 1 90 ? 9.570 1.503 -17.223 1.00 63.31 90 THR A N 1
ATOM 726 C CA . THR A 1 90 ? 8.828 0.374 -17.789 1.00 63.31 90 THR A CA 1
ATOM 727 C C . THR A 1 90 ? 9.770 -0.469 -18.641 1.00 63.31 90 THR A C 1
ATOM 729 O O . THR A 1 90 ? 9.956 -0.197 -19.826 1.00 63.31 90 THR A O 1
ATOM 732 N N . ASN A 1 91 ? 10.383 -1.485 -18.040 1.00 68.25 91 ASN A N 1
ATOM 733 C CA . ASN A 1 91 ? 11.101 -2.526 -18.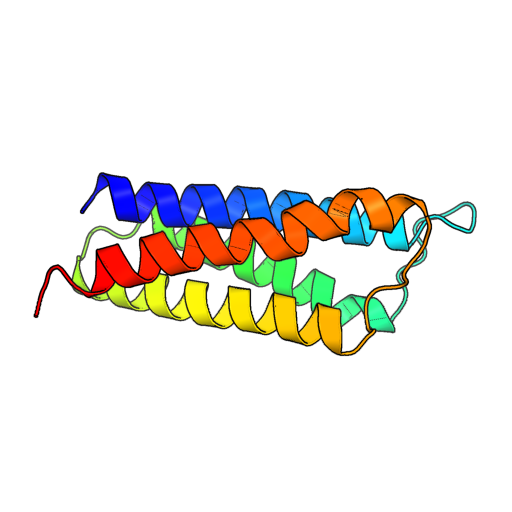775 1.00 68.25 91 ASN A CA 1
ATOM 734 C C . ASN A 1 91 ? 10.246 -3.801 -18.902 1.00 68.25 91 ASN A C 1
ATOM 736 O O . ASN A 1 91 ? 9.189 -3.920 -18.281 1.00 68.25 91 ASN A O 1
ATOM 740 N N . GLU A 1 92 ? 10.693 -4.769 -19.703 1.00 65.56 92 GLU A N 1
ATOM 741 C CA . GLU A 1 92 ? 9.948 -6.017 -19.942 1.00 65.56 92 GLU A CA 1
ATOM 742 C C . GLU A 1 92 ? 9.671 -6.802 -18.649 1.00 65.56 92 GLU A C 1
ATOM 744 O O . GLU A 1 92 ? 8.601 -7.385 -18.489 1.00 65.56 92 GLU A O 1
ATOM 749 N N . ALA A 1 93 ? 10.595 -6.767 -17.683 1.00 68.19 93 ALA A N 1
ATOM 750 C CA . ALA A 1 93 ? 10.416 -7.422 -16.389 1.00 68.19 93 ALA A CA 1
ATOM 751 C C . ALA A 1 93 ? 9.329 -6.746 -15.531 1.00 68.19 93 ALA A C 1
ATOM 753 O O . ALA A 1 93 ? 8.614 -7.421 -14.791 1.00 68.19 93 ALA A O 1
ATOM 754 N N . MET A 1 94 ? 9.157 -5.428 -15.661 1.00 72.75 94 MET A N 1
ATOM 755 C CA . MET A 1 94 ? 8.122 -4.651 -14.977 1.00 72.75 94 MET A CA 1
ATOM 756 C C . MET A 1 94 ? 6.711 -5.012 -15.471 1.00 72.75 94 MET A C 1
ATOM 758 O O . MET A 1 94 ? 5.755 -4.920 -14.702 1.00 72.75 94 MET A O 1
ATOM 762 N N . PHE A 1 95 ? 6.580 -5.531 -16.700 1.00 74.62 95 PHE A N 1
ATOM 763 C CA . PHE A 1 95 ? 5.298 -5.944 -17.280 1.00 74.62 95 PHE A CA 1
ATOM 764 C C . PHE A 1 95 ? 4.575 -7.012 -16.441 1.00 74.62 95 PHE A C 1
ATOM 766 O O . PHE A 1 95 ? 3.361 -6.930 -16.251 1.00 74.62 95 PHE A O 1
ATOM 773 N N . TYR A 1 96 ? 5.312 -7.958 -15.846 1.00 79.62 96 TYR A N 1
ATOM 774 C CA . TYR A 1 96 ? 4.738 -8.980 -14.957 1.00 79.62 96 TYR A CA 1
ATOM 775 C C . TYR A 1 96 ? 4.098 -8.392 -13.691 1.00 79.62 96 TYR A C 1
ATOM 777 O O . TYR A 1 96 ? 3.203 -9.001 -13.103 1.00 79.62 96 TYR A O 1
ATOM 785 N N . PHE A 1 97 ? 4.528 -7.199 -13.277 1.00 84.31 97 PHE A N 1
ATOM 786 C CA . PHE A 1 97 ? 4.044 -6.532 -12.073 1.00 84.31 97 PHE A CA 1
ATOM 787 C C . PHE A 1 97 ? 2.890 -5.561 -12.343 1.00 84.31 97 PHE A C 1
ATOM 789 O O . PHE A 1 97 ? 2.219 -5.157 -11.399 1.00 84.31 97 PHE A O 1
ATOM 796 N N . VAL A 1 98 ? 2.586 -5.239 -13.604 1.00 84.00 98 VAL A N 1
ATOM 797 C CA . VAL A 1 98 ? 1.494 -4.318 -13.970 1.00 84.00 98 VAL A CA 1
ATOM 798 C C . VAL A 1 98 ? 0.150 -4.807 -13.427 1.00 84.00 98 VAL A C 1
ATOM 800 O O . VAL A 1 98 ? -0.556 -4.066 -12.744 1.00 84.00 98 VAL A O 1
ATOM 803 N N . ILE A 1 99 ? -0.187 -6.077 -13.669 1.00 85.62 99 ILE A N 1
ATOM 804 C CA . ILE A 1 99 ? -1.452 -6.669 -13.213 1.00 85.62 99 ILE A CA 1
ATOM 805 C C . ILE A 1 99 ? -1.593 -6.588 -11.687 1.00 85.62 99 ILE A C 1
ATOM 807 O O . ILE A 1 99 ? -2.603 -6.052 -11.229 1.00 85.62 99 ILE A O 1
ATOM 811 N N . PRO A 1 100 ? -0.638 -7.071 -10.869 1.00 87.44 100 PRO A N 1
ATOM 812 C CA . PRO A 1 100 ? -0.784 -6.968 -9.424 1.00 87.44 100 PRO A CA 1
ATOM 813 C C . PRO A 1 100 ? -0.683 -5.524 -8.906 1.00 87.44 100 PRO A C 1
ATOM 815 O O . PRO A 1 100 ? -1.339 -5.227 -7.909 1.00 87.44 100 PRO A O 1
ATOM 818 N N . ILE A 1 101 ? 0.041 -4.616 -9.578 1.00 88.00 101 ILE A N 1
ATOM 819 C CA . ILE A 1 101 ? 0.074 -3.185 -9.221 1.00 88.00 101 ILE A CA 1
ATOM 820 C C . ILE A 1 101 ? -1.310 -2.540 -9.378 1.00 88.00 101 ILE A C 1
ATOM 822 O O . ILE A 1 101 ? -1.702 -1.747 -8.531 1.00 88.00 101 ILE A O 1
ATOM 826 N N . PHE A 1 102 ? -2.082 -2.907 -10.403 1.00 87.94 102 PHE A N 1
ATOM 827 C CA . PHE A 1 102 ? -3.430 -2.363 -10.609 1.00 87.94 102 PHE A CA 1
ATOM 828 C C . PHE A 1 102 ? -4.536 -3.145 -9.897 1.00 87.94 102 PHE A C 1
ATOM 830 O O . PHE A 1 102 ? -5.489 -2.554 -9.392 1.00 87.94 102 PHE A O 1
ATOM 837 N N . GLY A 1 103 ? -4.418 -4.469 -9.835 1.00 89.50 103 GLY A N 1
ATOM 838 C CA . GLY A 1 103 ? -5.445 -5.341 -9.276 1.00 89.50 103 GLY A CA 1
ATOM 839 C C . GLY A 1 103 ? -5.521 -5.276 -7.753 1.00 89.50 103 GLY A C 1
ATOM 840 O O . GLY A 1 103 ? -6.609 -5.158 -7.194 1.00 89.50 103 GLY A O 1
ATOM 841 N N . MET A 1 104 ? -4.378 -5.316 -7.059 1.00 92.69 104 MET A N 1
ATOM 842 C CA . MET A 1 104 ? -4.347 -5.343 -5.589 1.00 92.69 104 MET A CA 1
ATOM 843 C C . MET A 1 104 ? -4.963 -4.096 -4.938 1.00 92.69 104 MET A C 1
ATOM 845 O O . MET A 1 104 ? -5.739 -4.270 -3.995 1.00 92.69 104 MET A O 1
ATOM 849 N N . PRO A 1 105 ? -4.713 -2.860 -5.420 1.00 93.88 105 PRO A N 1
ATOM 850 C CA . PRO A 1 105 ? -5.372 -1.670 -4.896 1.00 93.88 105 PRO A CA 1
ATOM 851 C C . PRO A 1 105 ? -6.894 -1.753 -4.925 1.00 93.88 105 PRO A C 1
ATOM 853 O O . PRO A 1 105 ? -7.522 -1.323 -3.965 1.00 93.88 105 PRO A O 1
ATOM 856 N N . ILE A 1 106 ? -7.494 -2.352 -5.961 1.00 93.31 106 ILE A N 1
ATOM 857 C CA . ILE A 1 106 ? -8.954 -2.516 -6.049 1.00 93.31 106 ILE A CA 1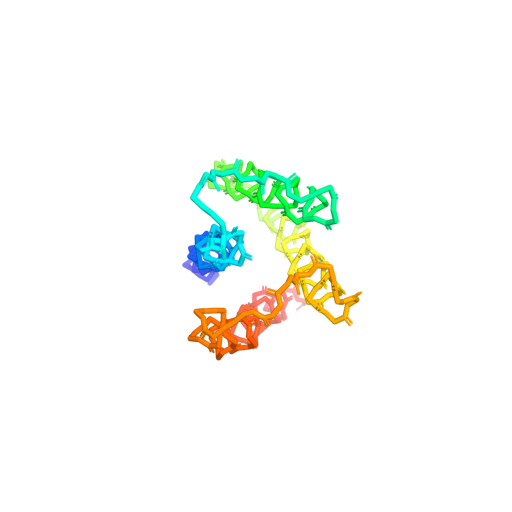
ATOM 858 C C . ILE A 1 106 ? -9.457 -3.356 -4.873 1.00 93.31 106 ILE A C 1
ATOM 860 O O . ILE A 1 106 ? -10.359 -2.928 -4.153 1.00 93.31 106 ILE A O 1
ATOM 864 N N . PHE A 1 107 ? -8.833 -4.511 -4.621 1.00 91.81 107 PHE A N 1
ATOM 865 C CA . PHE A 1 107 ? -9.194 -5.358 -3.484 1.00 91.81 107 PHE A CA 1
ATOM 866 C C . PHE A 1 107 ? -8.978 -4.637 -2.153 1.00 91.81 107 PHE A C 1
ATOM 868 O O . PHE A 1 107 ? -9.863 -4.652 -1.298 1.00 91.81 107 PHE A O 1
ATOM 875 N N . ILE A 1 108 ? -7.840 -3.958 -1.983 1.00 94.12 108 ILE A N 1
ATOM 876 C CA . ILE A 1 108 ? -7.551 -3.184 -0.772 1.00 94.12 108 ILE A CA 1
ATOM 877 C C . ILE A 1 108 ? -8.631 -2.116 -0.561 1.00 94.12 108 ILE A C 1
ATOM 879 O O . ILE A 1 108 ? -9.190 -2.046 0.529 1.00 94.12 108 ILE A O 1
ATOM 883 N N . PHE A 1 109 ? -8.995 -1.340 -1.584 1.00 95.69 109 PHE A N 1
ATOM 884 C CA . PHE A 1 109 ? -10.044 -0.326 -1.480 1.00 95.69 109 PHE A CA 1
ATOM 885 C C . PHE A 1 109 ? -11.417 -0.919 -1.172 1.00 95.69 109 PHE A C 1
ATOM 887 O O . PHE A 1 109 ? -12.138 -0.337 -0.366 1.00 95.69 109 PHE A O 1
ATOM 894 N N . MET A 1 110 ? -11.764 -2.083 -1.729 1.00 93.56 110 MET A N 1
ATOM 895 C CA . MET A 1 110 ? -12.998 -2.787 -1.364 1.00 93.56 110 MET A CA 1
ATOM 896 C C . MET A 1 110 ? -13.024 -3.138 0.128 1.00 93.56 110 MET A C 1
ATOM 898 O O . MET A 1 110 ? -14.009 -2.846 0.807 1.00 93.56 110 MET A O 1
ATOM 902 N N . PHE A 1 111 ? -11.935 -3.700 0.666 1.00 93.19 111 PHE A N 1
ATOM 903 C CA . PHE A 1 111 ? -11.839 -4.003 2.097 1.00 93.19 111 PHE A CA 1
ATOM 904 C C . PHE A 1 111 ? -11.841 -2.737 2.962 1.00 93.19 111 PHE A C 1
ATOM 906 O O . PHE A 1 111 ? -12.469 -2.727 4.018 1.00 93.19 111 PHE A O 1
ATOM 913 N N . ILE A 1 112 ? -11.179 -1.663 2.522 1.00 94.19 112 ILE A N 1
ATOM 914 C CA . ILE A 1 112 ? -11.188 -0.364 3.206 1.00 94.19 112 ILE A CA 1
ATOM 915 C C . ILE A 1 112 ? -12.610 0.204 3.264 1.00 94.19 112 ILE A C 1
ATOM 917 O O . ILE A 1 112 ? -13.053 0.604 4.339 1.00 94.19 112 ILE A O 1
ATOM 921 N N . ALA A 1 113 ? -13.321 0.229 2.135 1.00 92.81 113 ALA A N 1
ATOM 922 C CA . ALA A 1 113 ? -14.680 0.751 2.048 1.00 92.81 113 ALA A CA 1
ATOM 923 C C . ALA A 1 113 ? -15.627 -0.040 2.956 1.00 92.81 113 ALA A C 1
ATOM 925 O O . ALA A 1 113 ? -16.323 0.560 3.771 1.00 92.81 113 ALA A O 1
ATOM 926 N N . HIS A 1 114 ? -15.563 -1.373 2.894 1.00 91.69 114 HIS A N 1
ATOM 927 C CA . HIS A 1 114 ? -16.330 -2.254 3.772 1.00 91.69 114 HIS A CA 1
ATOM 928 C C . HIS A 1 114 ? -15.998 -2.017 5.254 1.00 91.69 114 HIS A C 1
ATOM 930 O O . HIS A 1 114 ? -16.885 -1.839 6.082 1.00 91.69 114 HIS A O 1
ATOM 936 N N . TYR A 1 115 ? -14.716 -1.943 5.617 1.00 91.62 115 TYR A N 1
ATOM 937 C CA . TYR A 1 115 ? -14.312 -1.727 7.008 1.00 91.62 115 TYR A CA 1
ATOM 938 C C . TYR A 1 115 ? -14.783 -0.373 7.564 1.00 91.62 115 TYR A C 1
ATOM 940 O O . TYR A 1 115 ? -15.076 -0.258 8.755 1.00 91.62 115 TYR A O 1
ATOM 948 N N . LEU A 1 116 ? -14.830 0.661 6.719 1.00 90.81 116 LEU A N 1
ATOM 949 C CA . LEU A 1 116 ? -15.259 2.001 7.110 1.00 90.81 116 LEU A CA 1
ATOM 950 C C . LEU A 1 116 ? -16.786 2.169 7.118 1.00 90.81 116 LEU A C 1
ATOM 952 O O . LEU A 1 116 ? -17.263 2.981 7.904 1.00 90.81 116 LEU A O 1
ATOM 956 N N . SER A 1 117 ? -17.536 1.412 6.309 1.00 86.06 117 SER A N 1
ATOM 957 C CA . SER A 1 117 ? -18.999 1.524 6.208 1.00 86.06 117 SER A CA 1
ATOM 958 C C . SER A 1 117 ? -19.765 0.880 7.366 1.00 86.06 117 SER A C 1
ATOM 960 O O . SER A 1 117 ? -20.923 1.206 7.583 1.00 86.06 117 SER A O 1
ATOM 962 N N . PHE A 1 118 ? -19.156 -0.049 8.106 1.00 69.25 118 PHE A N 1
ATOM 963 C CA . PHE A 1 118 ? -19.844 -0.828 9.148 1.00 69.25 118 PHE A CA 1
ATOM 964 C C . PHE A 1 118 ? -19.959 -0.142 10.525 1.00 69.25 118 PHE A C 1
ATOM 966 O O . PHE A 1 118 ? -20.368 -0.783 11.488 1.00 69.25 118 PHE A O 1
ATOM 973 N N . GLU A 1 119 ? -19.613 1.140 10.644 1.00 53.56 119 GLU A N 1
ATOM 974 C CA . GLU A 1 119 ? -19.802 1.927 11.874 1.00 53.56 119 GLU A CA 1
ATOM 975 C C . GLU A 1 119 ? -20.019 3.420 11.538 1.00 53.56 119 GLU A C 1
ATOM 977 O O . GLU A 1 119 ? -19.245 4.282 11.985 1.00 53.56 119 GLU A O 1
ATOM 982 N N . GLU A 1 120 ? -21.042 3.696 10.725 1.00 46.12 120 GLU A N 1
ATOM 983 C CA . GLU A 1 120 ? -21.913 4.869 10.912 1.00 46.12 120 GLU A CA 1
ATOM 984 C C . GLU A 1 120 ? -23.172 4.442 11.673 1.00 46.12 120 GLU A C 1
ATOM 986 O O . GLU A 1 120 ? -23.699 3.346 11.369 1.00 46.12 120 GLU A O 1
#

Secondary structure (DSSP, 8-state):
-HHHHHHHHHHHHHHHHHHHHHHHHHTTTSSS----GGGHHHHHHHHHHHHHHHHHHT---HHHHHHHHHHHHHHHHHHHHHHHTT-S---HHHHHHHHHHHHHHHHHHHHHHHHHHTT-

pLDDT: mean 84.73, std 14.01, range [40.22, 96.94]

Radius of gyration: 15.27 Å; chains: 1; bounding box: 47×20×40 Å

Organism: NCBI:txid1768210

Foldseek 3Di:
DVVLLVVLLVLLLVLLVLLVVLQQQLCPPDPDNDPDPLCVVVVVLSVVSVVLSVVLVPDDDPVVSLVSLVVSLVSLVVLVVSVVVCSGRDDPSSVVSPCVNPPSNVVSVVSSCVSVPPPD

Sequence (120 aa):
MKSEYFQIIFLTILYNLIYLCALIFATGHEIGVKFDGNQLPAYILVCMTFFISFISLRIKSIQKRKLMVKIIGVLIILYLALFFSGHLSTNEAMFYFVIPIFGMPIFIFMFIAHYLSFEE